Protein AF-A0A0S4LF51-F1 (afdb_monomer_lite)

InterPro domains:
  IPR009534 Protein of unknown function DUF1153 [PF06627] (9-62)
  IPR010921 Trp repressor/replication initiator [SSF48295] (10-63)
  IPR036388 Winged helix-like DNA-binding domain superfamily [G3DSA:1.10.10.10] (2-70)

Foldseek 3Di:
DDDPPPDPQPDDDPVNLVVLLVCCVVVVDHLVRVCVVNVHDSVVNVVSNVVVVVVVVVVVVVVVVVVVVVVVVVVVVVVCVVVVPPDD

Radius of gyration: 24.98 Å; chains: 1; bounding box: 64×22×77 Å

Structure (mmCIF, N/CA/C/O backbone):
data_AF-A0A0S4LF51-F1
#
_entry.id   AF-A0A0S4LF51-F1
#
loop_
_atom_site.group_PDB
_atom_site.id
_atom_site.type_symbol
_atom_site.label_atom_id
_atom_site.label_alt_id
_atom_site.label_comp_id
_atom_site.label_asym_id
_atom_site.label_entity_id
_atom_site.label_seq_id
_atom_site.pdbx_PDB_ins_code
_atom_site.Cartn_x
_atom_site.Cartn_y
_atom_site.Cartn_z
_atom_site.occupancy
_atom_site.B_iso_or_equiv
_atom_site.auth_seq_id
_atom_site.auth_comp_id
_atom_site.auth_asym_id
_atom_site.auth_atom_id
_atom_site.pdbx_PDB_model_num
ATOM 1 N N . MET A 1 1 ? -26.963 -7.581 32.977 1.00 35.78 1 MET A N 1
ATOM 2 C CA . MET A 1 1 ? -26.026 -8.546 32.372 1.00 35.78 1 MET A CA 1
ATOM 3 C C . MET A 1 1 ? -25.798 -8.100 30.942 1.00 35.78 1 MET A C 1
ATOM 5 O O . MET A 1 1 ? -26.722 -8.195 30.146 1.00 35.78 1 MET A O 1
ATOM 9 N N . ALA A 1 2 ? -24.655 -7.471 30.666 1.00 42.41 2 ALA A N 1
ATOM 10 C CA . ALA A 1 2 ? -24.315 -6.996 29.330 1.00 42.41 2 ALA A CA 1
ATOM 11 C C . ALA A 1 2 ? -23.934 -8.208 28.476 1.00 42.41 2 ALA A C 1
ATOM 13 O O . ALA A 1 2 ? -22.965 -8.898 28.779 1.00 42.41 2 ALA A O 1
ATOM 14 N N . SER A 1 3 ? -24.733 -8.504 27.456 1.00 44.00 3 SER A N 1
ATOM 15 C CA . SER A 1 3 ? -24.348 -9.442 26.412 1.00 44.00 3 SER A CA 1
ATOM 16 C C . SER A 1 3 ? -23.288 -8.759 25.557 1.00 44.00 3 SER A C 1
ATOM 18 O O . SER A 1 3 ? -23.608 -7.931 24.704 1.00 44.00 3 SER A O 1
ATOM 20 N N . GLU A 1 4 ? -22.031 -9.074 25.840 1.00 50.91 4 GLU A N 1
ATOM 21 C CA . GLU A 1 4 ? -20.883 -8.777 24.993 1.00 50.91 4 GLU A CA 1
ATOM 22 C C . GLU A 1 4 ? -21.052 -9.586 23.702 1.00 50.91 4 GLU A C 1
ATOM 24 O O . GLU A 1 4 ? -20.620 -10.731 23.577 1.00 50.91 4 GLU A O 1
ATOM 29 N N . ALA A 1 5 ? -21.814 -9.019 22.767 1.00 50.25 5 ALA A N 1
ATOM 30 C CA . ALA A 1 5 ? -21.845 -9.475 21.395 1.00 50.25 5 ALA A CA 1
ATOM 31 C C . ALA A 1 5 ? -20.470 -9.144 20.820 1.00 50.25 5 ALA A C 1
ATOM 33 O O . ALA A 1 5 ? -20.237 -8.035 20.355 1.00 50.25 5 ALA A O 1
ATOM 34 N N . ALA A 1 6 ? -19.532 -10.082 20.951 1.00 46.81 6 ALA A N 1
ATOM 35 C CA . ALA A 1 6 ? -18.274 -10.023 20.237 1.00 46.81 6 ALA A CA 1
ATOM 36 C C . ALA A 1 6 ? -18.618 -9.935 18.747 1.00 46.81 6 ALA A C 1
ATOM 38 O O . ALA A 1 6 ? -19.094 -10.910 18.156 1.00 46.81 6 ALA A O 1
ATOM 39 N N . ASP A 1 7 ? -18.459 -8.738 18.182 1.00 54.38 7 ASP A N 1
ATOM 40 C CA . ASP A 1 7 ? -18.655 -8.491 16.763 1.00 54.38 7 ASP A CA 1
ATOM 41 C C . ASP A 1 7 ? -17.881 -9.552 15.966 1.00 54.38 7 ASP A C 1
ATOM 43 O O . ASP A 1 7 ? -16.747 -9.897 16.327 1.00 54.38 7 ASP A O 1
ATOM 47 N N . PRO A 1 8 ? -18.476 -10.121 14.903 1.00 55.16 8 PRO A N 1
ATOM 48 C CA . PRO A 1 8 ? -17.803 -11.123 14.097 1.00 55.16 8 PRO A CA 1
ATOM 49 C C . PRO A 1 8 ? -16.494 -10.520 13.600 1.00 55.16 8 PRO A C 1
ATOM 51 O O . PRO A 1 8 ? -16.512 -9.522 12.885 1.00 55.16 8 PRO A O 1
ATOM 54 N N . ILE A 1 9 ? -15.365 -11.117 13.998 1.00 56.38 9 ILE A N 1
ATOM 55 C CA . ILE A 1 9 ? -14.027 -10.699 13.574 1.00 56.38 9 ILE A CA 1
ATOM 56 C C . ILE A 1 9 ? -14.032 -10.672 12.046 1.00 56.38 9 ILE A C 1
ATOM 58 O O . ILE A 1 9 ? -13.956 -11.717 11.390 1.00 56.38 9 ILE A O 1
ATOM 62 N N . GLU A 1 10 ? -14.172 -9.479 11.467 1.00 66.12 10 GLU A N 1
ATOM 63 C CA . GLU A 1 10 ? -14.172 -9.320 10.025 1.00 66.12 10 GLU A CA 1
ATOM 64 C C . GLU A 1 10 ? -12.799 -9.742 9.522 1.00 66.12 10 GLU A C 1
ATOM 66 O O . GLU A 1 10 ? -11.773 -9.106 9.767 1.00 66.12 10 GLU A O 1
ATOM 71 N N . ARG A 1 11 ? -12.762 -10.888 8.844 1.00 82.38 11 ARG A N 1
ATOM 72 C CA . ARG A 1 11 ? -11.505 -11.490 8.422 1.00 82.38 11 ARG A CA 1
ATOM 73 C C . ARG A 1 11 ? -10.863 -10.620 7.342 1.00 82.38 11 ARG A C 1
ATOM 75 O O . ARG A 1 11 ? -11.342 -10.550 6.209 1.00 82.38 11 ARG A O 1
ATOM 82 N N . TRP A 1 12 ? -9.737 -9.995 7.672 1.00 91.00 12 TRP A N 1
ATOM 83 C CA . TRP A 1 12 ? -8.962 -9.170 6.744 1.00 91.00 12 TRP A CA 1
ATOM 84 C C . TRP A 1 12 ? -8.162 -10.013 5.740 1.00 91.00 12 TRP A C 1
ATOM 86 O O . TRP A 1 12 ? -6.960 -10.271 5.879 1.00 91.00 12 TRP A O 1
ATOM 96 N N . THR A 1 13 ? -8.839 -10.442 4.674 1.00 92.06 13 THR A N 1
ATOM 97 C CA . THR A 1 13 ? -8.204 -11.095 3.518 1.00 92.06 13 THR A CA 1
ATOM 98 C C . THR A 1 13 ? -7.290 -10.125 2.763 1.00 92.06 13 THR A C 1
ATOM 100 O O . THR A 1 13 ? -7.392 -8.905 2.910 1.00 92.06 13 THR A O 1
ATOM 103 N N . ALA A 1 14 ? -6.363 -10.654 1.957 1.00 90.12 14 ALA A N 1
ATOM 104 C CA . ALA A 1 14 ? -5.462 -9.825 1.153 1.00 90.12 14 ALA A CA 1
ATOM 105 C C . ALA A 1 14 ? -6.242 -8.886 0.214 1.00 90.12 14 ALA A C 1
ATOM 107 O O . ALA A 1 14 ? -5.982 -7.687 0.192 1.00 90.12 14 ALA A O 1
ATOM 108 N N . THR A 1 15 ? -7.267 -9.404 -0.470 1.00 92.62 15 THR A N 1
ATOM 109 C CA . THR A 1 15 ? -8.127 -8.629 -1.377 1.00 92.62 15 THR A CA 1
ATOM 110 C C . THR A 1 15 ? -8.821 -7.468 -0.669 1.00 92.62 15 THR A C 1
ATOM 112 O O . THR A 1 15 ? -8.848 -6.354 -1.186 1.00 92.62 15 THR A O 1
ATOM 115 N N . ARG A 1 16 ? -9.340 -7.699 0.543 1.00 94.62 16 ARG A N 1
ATOM 116 C CA . ARG A 1 16 ? -10.029 -6.661 1.317 1.00 94.62 16 ARG A CA 1
ATOM 117 C C . ARG A 1 16 ? -9.073 -5.564 1.787 1.00 94.62 16 ARG A C 1
ATOM 119 O O . ARG A 1 16 ? -9.411 -4.386 1.713 1.00 94.62 16 ARG A O 1
ATOM 126 N N . ARG A 1 17 ? -7.866 -5.941 2.221 1.00 95.44 17 ARG A N 1
ATOM 127 C CA . ARG A 1 17 ? -6.810 -4.985 2.594 1.00 95.44 17 ARG A CA 1
ATOM 128 C C . ARG A 1 17 ? -6.391 -4.122 1.407 1.00 95.44 17 ARG A C 1
ATOM 130 O O . ARG A 1 17 ? -6.282 -2.913 1.557 1.00 95.44 17 ARG A O 1
ATOM 137 N N . VAL A 1 18 ? -6.230 -4.724 0.227 1.00 95.81 18 VAL A N 1
ATOM 138 C CA . VAL A 1 18 ? -5.928 -3.987 -1.011 1.00 95.81 18 VAL A CA 1
ATOM 139 C C . VAL A 1 18 ? -7.036 -2.990 -1.339 1.00 95.81 18 VAL A C 1
ATOM 141 O O . VAL A 1 18 ? -6.735 -1.826 -1.576 1.00 95.81 18 VAL A O 1
ATOM 144 N N . ALA A 1 19 ? -8.305 -3.409 -1.301 1.00 96.25 19 ALA A N 1
ATOM 145 C CA . ALA A 1 19 ? -9.432 -2.514 -1.565 1.00 96.25 19 ALA A CA 1
ATOM 146 C C . ALA A 1 19 ? -9.439 -1.302 -0.617 1.00 96.25 19 ALA A C 1
ATOM 148 O O . ALA A 1 19 ? -9.575 -0.170 -1.077 1.00 96.25 19 ALA A O 1
ATOM 149 N N . LEU A 1 20 ? -9.206 -1.528 0.682 1.00 96.50 20 LEU A N 1
ATOM 150 C CA . LEU A 1 20 ? -9.099 -0.444 1.659 1.00 96.50 20 LEU A CA 1
ATOM 151 C C . LEU A 1 20 ? -7.948 0.516 1.326 1.00 96.50 20 LEU A C 1
ATOM 153 O O . LEU A 1 20 ? -8.146 1.728 1.296 1.00 96.50 20 LEU A O 1
ATOM 157 N N . VAL A 1 21 ? -6.753 -0.018 1.055 1.00 97.06 21 VAL A N 1
ATOM 158 C CA . VAL A 1 21 ? -5.575 0.797 0.726 1.00 97.06 21 VAL A CA 1
ATOM 159 C C . VAL A 1 21 ? -5.796 1.612 -0.548 1.00 97.06 21 VAL A C 1
ATOM 161 O O . VAL A 1 21 ? -5.412 2.776 -0.598 1.00 97.06 21 VAL A O 1
ATOM 164 N N . VAL A 1 22 ? -6.463 1.054 -1.558 1.00 97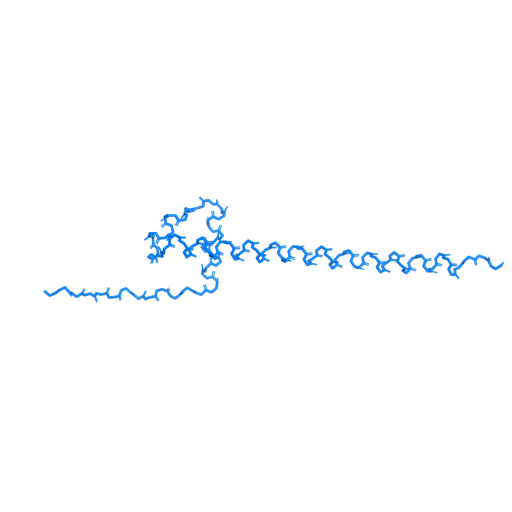.69 22 VAL A N 1
ATOM 165 C CA . VAL A 1 22 ? -6.800 1.789 -2.783 1.00 97.69 22 VAL A CA 1
ATOM 166 C C . VAL A 1 22 ? -7.742 2.960 -2.491 1.00 97.69 22 VAL A C 1
ATOM 168 O O . VAL A 1 22 ? -7.487 4.058 -2.980 1.00 97.69 22 VAL A O 1
ATOM 171 N N . SER A 1 23 ? -8.779 2.777 -1.669 1.00 97.31 23 SER A N 1
ATOM 172 C CA . SER A 1 23 ? -9.662 3.885 -1.269 1.00 97.31 23 SER A CA 1
ATOM 173 C C . SER A 1 23 ? -8.924 4.979 -0.488 1.00 97.31 23 SER A C 1
ATOM 175 O O . SER A 1 23 ? -9.187 6.160 -0.711 1.00 97.31 23 SER A O 1
ATOM 177 N N . LEU A 1 24 ? -7.950 4.614 0.359 1.00 97.25 24 LEU A N 1
ATOM 178 C CA . LEU A 1 24 ? -7.076 5.583 1.038 1.00 97.25 24 LEU A CA 1
ATOM 179 C C . LEU A 1 24 ? -6.238 6.393 0.039 1.00 97.25 24 LEU A C 1
ATOM 181 O O . L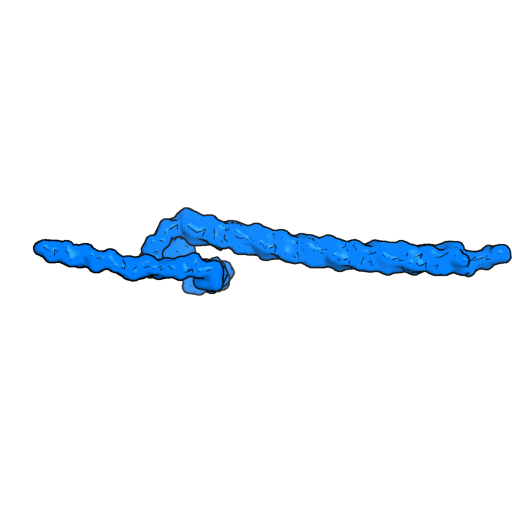EU A 1 24 ? -6.137 7.610 0.158 1.00 97.25 24 LEU A O 1
ATOM 185 N N . LEU A 1 25 ? -5.647 5.736 -0.965 1.00 95.94 25 LEU A N 1
ATOM 186 C CA . LEU A 1 25 ? -4.829 6.402 -1.987 1.00 95.94 25 LEU A CA 1
ATOM 187 C C . LEU A 1 25 ? -5.649 7.323 -2.898 1.00 95.94 25 LEU A C 1
ATOM 189 O O . LEU A 1 25 ? -5.134 8.338 -3.358 1.00 95.94 25 LEU A O 1
ATOM 193 N N . LYS A 1 26 ? -6.920 6.990 -3.141 1.00 97.00 26 LYS A N 1
ATOM 194 C CA . LYS A 1 26 ? -7.857 7.838 -3.891 1.00 97.00 26 LYS A CA 1
ATOM 195 C C . LYS A 1 26 ? -8.394 9.023 -3.081 1.00 97.00 26 LYS A C 1
ATOM 197 O O . LYS A 1 26 ? -9.049 9.885 -3.657 1.00 97.00 26 LYS A O 1
ATOM 202 N N . GLY A 1 27 ? -8.156 9.058 -1.768 1.00 96.44 27 GLY A N 1
ATOM 203 C CA . GLY A 1 27 ? -8.724 10.068 -0.873 1.00 96.44 27 GLY A CA 1
ATOM 204 C C . GLY A 1 27 ? -10.221 9.888 -0.597 1.00 96.44 27 GLY A C 1
ATOM 205 O O . GLY A 1 27 ? -10.860 10.812 -0.111 1.00 96.44 27 GLY A O 1
ATOM 206 N N . GLU A 1 28 ? -10.788 8.711 -0.888 1.00 97.25 28 GLU A N 1
ATOM 207 C CA . GLU A 1 28 ? -12.197 8.385 -0.602 1.00 97.25 28 GLU A CA 1
ATOM 208 C C . GLU A 1 28 ? -12.449 8.212 0.908 1.00 97.25 28 GLU A C 1
ATOM 210 O O . GLU A 1 28 ? -13.578 8.325 1.381 1.00 97.25 28 GLU A O 1
ATOM 215 N N . THR A 1 29 ? -11.399 7.902 1.671 1.00 95.44 29 THR A N 1
ATOM 216 C CA . THR A 1 29 ? -11.416 7.808 3.134 1.00 95.44 29 THR A CA 1
ATOM 217 C C . THR A 1 29 ? -10.030 8.140 3.683 1.00 95.44 29 THR A C 1
ATOM 219 O O . THR A 1 29 ? -9.031 7.992 2.977 1.00 95.44 29 THR A O 1
ATOM 222 N N . SER A 1 30 ? -9.950 8.584 4.936 1.00 96.75 30 SER A N 1
ATOM 223 C CA . SER A 1 30 ? -8.684 8.756 5.653 1.00 96.75 30 SER A CA 1
ATOM 224 C C . SER A 1 30 ? -8.323 7.531 6.502 1.00 96.75 30 SER A C 1
ATOM 226 O O . SER A 1 30 ? -9.163 6.691 6.827 1.00 96.75 30 SER A O 1
ATOM 228 N N . VAL A 1 31 ? -7.053 7.439 6.910 1.00 96.25 31 VAL A N 1
ATOM 229 C CA . VAL A 1 31 ? -6.554 6.352 7.773 1.00 96.25 31 VAL A CA 1
ATOM 230 C C . VAL A 1 31 ? -7.320 6.301 9.099 1.00 96.25 31 VAL A C 1
ATOM 232 O O . VAL A 1 31 ? -7.725 5.225 9.533 1.00 96.25 31 VAL A O 1
ATOM 235 N N . ALA A 1 32 ? -7.560 7.459 9.720 1.00 96.00 32 ALA A N 1
ATOM 236 C CA . ALA A 1 32 ? -8.268 7.553 10.994 1.00 96.00 32 ALA A CA 1
ATOM 237 C C . ALA A 1 32 ? -9.745 7.138 10.874 1.00 96.00 32 ALA A C 1
ATOM 239 O O . ALA A 1 32 ? -10.263 6.428 11.737 1.00 96.00 32 ALA A O 1
ATOM 240 N N . GLU A 1 33 ? -10.419 7.534 9.791 1.00 95.81 33 GLU A N 1
ATOM 241 C CA . GLU A 1 33 ? -11.804 7.131 9.525 1.00 95.81 33 GLU A CA 1
ATOM 242 C C . GLU A 1 33 ? -11.911 5.634 9.239 1.00 95.81 33 GLU A C 1
ATOM 244 O O . GLU A 1 33 ? -12.788 4.975 9.792 1.00 95.81 33 GLU A O 1
ATOM 249 N N . ALA A 1 34 ? -11.004 5.082 8.429 1.00 95.06 34 ALA A N 1
ATOM 250 C CA . ALA A 1 34 ? -10.935 3.653 8.150 1.00 95.06 34 ALA A CA 1
ATOM 251 C C . ALA A 1 34 ? -10.697 2.834 9.426 1.00 95.06 34 ALA A C 1
ATOM 253 O O . ALA A 1 34 ? -11.410 1.862 9.674 1.00 95.06 34 ALA A O 1
ATOM 254 N N . ALA A 1 35 ? -9.736 3.255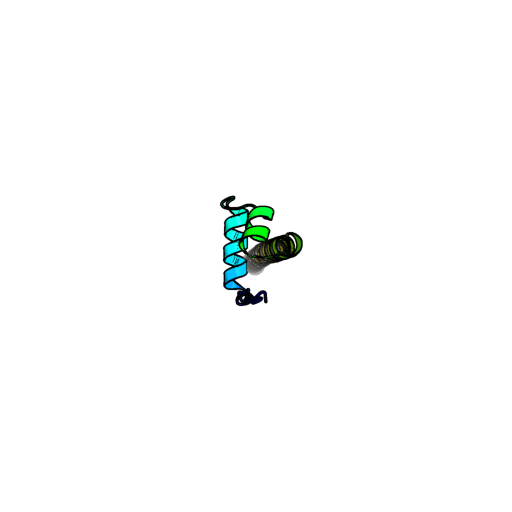 10.251 1.00 94.69 35 ALA A N 1
ATOM 255 C CA . ALA A 1 35 ? -9.426 2.623 11.528 1.00 94.69 35 ALA A CA 1
ATOM 256 C C . ALA A 1 35 ? -10.669 2.559 12.429 1.00 94.69 35 ALA A C 1
ATOM 258 O O . ALA A 1 35 ? -11.102 1.480 12.831 1.00 94.69 35 ALA A O 1
ATOM 259 N N . ARG A 1 36 ? -11.327 3.706 12.640 1.00 94.88 36 ARG A N 1
ATOM 260 C CA . ARG A 1 36 ? -12.548 3.788 13.451 1.00 94.88 36 ARG A CA 1
ATOM 261 C C . ARG A 1 36 ? -13.703 2.973 12.866 1.00 94.88 36 ARG A C 1
ATOM 263 O O . ARG A 1 36 ? -14.414 2.312 13.614 1.00 94.88 36 ARG A O 1
ATOM 270 N N . LYS A 1 37 ? -13.907 3.035 11.547 1.00 92.50 37 LYS A N 1
ATOM 271 C CA . LYS A 1 37 ? -15.035 2.394 10.856 1.00 92.50 37 LYS A CA 1
ATOM 272 C C . LYS A 1 37 ? -14.970 0.872 10.914 1.00 92.50 37 LYS A C 1
ATOM 274 O O . LYS A 1 37 ? -16.015 0.240 11.005 1.00 92.50 37 LYS A O 1
ATOM 279 N N . TYR A 1 38 ? -13.772 0.300 10.832 1.00 91.06 38 TYR A N 1
ATOM 280 C CA . TYR A 1 38 ? -13.594 -1.150 10.772 1.00 91.06 38 TYR A CA 1
ATOM 281 C C . TYR A 1 38 ? -12.976 -1.755 12.040 1.00 91.06 38 TYR A C 1
ATOM 283 O O . TYR A 1 38 ? -12.511 -2.893 12.000 1.00 91.06 38 TYR A O 1
ATOM 291 N N . GLY A 1 39 ? -12.933 -1.004 13.146 1.00 93.06 39 GLY A N 1
ATOM 292 C CA . GLY A 1 39 ? -12.377 -1.484 14.415 1.00 93.06 39 GLY A CA 1
ATOM 293 C C . GLY A 1 39 ? -10.888 -1.840 14.341 1.00 93.06 39 GLY A C 1
ATOM 294 O O . GLY A 1 39 ? -10.432 -2.720 15.063 1.00 93.06 39 GLY A O 1
ATOM 295 N N . LEU A 1 40 ? -10.141 -1.187 13.450 1.00 93.19 40 LEU A N 1
ATOM 296 C CA . LEU A 1 40 ? -8.701 -1.367 13.287 1.00 93.19 40 LEU A CA 1
ATOM 297 C C . LEU A 1 40 ? -7.934 -0.282 14.032 1.00 93.19 40 LEU A C 1
ATOM 299 O O . LEU A 1 40 ? -8.431 0.825 14.248 1.00 93.19 40 LEU A O 1
ATOM 303 N N . THR A 1 41 ? -6.674 -0.557 14.346 1.00 95.56 41 THR A N 1
ATOM 304 C CA . THR A 1 41 ? -5.759 0.504 14.761 1.00 95.56 41 THR A CA 1
ATOM 305 C C . THR A 1 41 ? -5.268 1.304 13.553 1.00 95.56 41 THR A C 1
ATOM 307 O O . THR A 1 41 ? -5.127 0.786 12.443 1.00 95.56 41 THR A O 1
ATOM 310 N N . VAL A 1 42 ? -4.955 2.583 13.774 1.00 96.50 42 VAL A N 1
ATOM 311 C CA . VAL A 1 42 ? -4.312 3.443 12.763 1.00 96.50 42 VAL A CA 1
ATOM 312 C C . VAL A 1 42 ? -3.025 2.789 12.244 1.00 96.50 42 VAL A C 1
ATOM 314 O O . VAL A 1 42 ? -2.828 2.702 11.035 1.00 96.50 42 VAL A O 1
ATOM 317 N N . ALA A 1 43 ? -2.217 2.231 13.150 1.00 96.69 43 ALA A N 1
ATOM 318 C CA . ALA A 1 43 ? -0.961 1.563 12.826 1.00 96.69 43 ALA A CA 1
ATOM 319 C C . ALA A 1 43 ? -1.141 0.338 11.908 1.00 96.69 43 ALA A C 1
ATOM 321 O O . ALA A 1 43 ? -0.330 0.119 11.012 1.00 96.69 43 ALA A O 1
ATOM 322 N N . GLU A 1 44 ? -2.200 -0.460 12.083 1.00 95.44 44 GLU A N 1
ATOM 323 C CA . GLU A 1 44 ? -2.476 -1.595 11.190 1.00 95.44 44 GLU A CA 1
ATOM 324 C C . GLU A 1 44 ? -2.800 -1.142 9.765 1.00 95.44 44 GLU A C 1
ATOM 326 O O . GLU A 1 44 ? -2.299 -1.722 8.796 1.00 95.44 44 GLU A O 1
ATOM 331 N N . VAL A 1 45 ? -3.611 -0.092 9.634 1.00 96.38 45 VAL A N 1
ATOM 332 C CA . VAL A 1 45 ? -3.988 0.472 8.335 1.00 96.38 45 VAL A CA 1
ATOM 333 C C . VAL A 1 45 ? -2.769 1.091 7.642 1.00 96.38 45 VAL A C 1
ATOM 335 O O . VAL A 1 45 ? -2.555 0.861 6.447 1.00 96.38 45 VAL A O 1
ATOM 338 N N . GLU A 1 46 ? -1.932 1.819 8.384 1.00 97.06 46 GLU A N 1
ATOM 339 C CA . GLU A 1 46 ? -0.665 2.363 7.880 1.00 97.06 46 GLU A CA 1
ATOM 340 C C . GLU A 1 46 ? 0.291 1.257 7.433 1.00 97.06 46 GLU A C 1
ATOM 342 O O . GLU A 1 46 ? 0.786 1.298 6.307 1.00 97.06 46 GLU A O 1
ATOM 347 N N . ALA A 1 47 ? 0.463 0.208 8.240 1.00 97.25 47 ALA A N 1
ATOM 348 C CA . ALA A 1 47 ? 1.328 -0.916 7.899 1.00 97.25 47 ALA A CA 1
ATOM 349 C C . ALA A 1 47 ? 0.887 -1.630 6.608 1.00 97.25 47 ALA A C 1
ATOM 351 O O . ALA A 1 47 ? 1.721 -2.129 5.846 1.00 97.25 47 ALA A O 1
ATOM 352 N N . TRP A 1 48 ? -0.418 -1.710 6.327 1.00 97.00 48 TRP A N 1
ATOM 353 C CA . TRP A 1 48 ? -0.904 -2.258 5.055 1.00 97.00 48 TRP A CA 1
ATOM 354 C C . TRP A 1 48 ? -0.635 -1.324 3.883 1.00 97.00 48 TRP A C 1
ATOM 356 O O . TRP A 1 48 ? -0.231 -1.798 2.819 1.00 97.00 48 TRP A O 1
ATOM 366 N N . ARG A 1 49 ? -0.824 -0.016 4.076 1.00 96.94 49 ARG A N 1
ATOM 367 C CA . ARG A 1 49 ? -0.514 0.996 3.064 1.00 96.94 49 ARG A CA 1
ATOM 368 C C . ARG A 1 49 ? 0.968 0.964 2.691 1.00 96.94 49 ARG A C 1
ATOM 370 O O . ARG A 1 49 ? 1.285 0.924 1.507 1.00 96.94 49 ARG A O 1
ATOM 377 N N . GLU A 1 50 ? 1.865 0.913 3.670 1.00 97.50 50 GLU A N 1
ATOM 378 C CA . GLU A 1 50 ? 3.312 0.829 3.438 1.00 97.50 50 GLU A CA 1
ATOM 379 C C . GLU A 1 50 ? 3.704 -0.441 2.680 1.00 97.50 50 GLU A C 1
ATOM 381 O O . GLU A 1 50 ? 4.392 -0.370 1.661 1.00 97.50 50 GLU A O 1
ATOM 386 N N . LYS A 1 51 ? 3.209 -1.609 3.114 1.00 96.81 51 LYS A N 1
ATOM 387 C CA . LYS A 1 51 ? 3.469 -2.885 2.423 1.00 96.81 51 LYS A CA 1
ATOM 388 C C . LYS A 1 51 ? 2.969 -2.875 0.982 1.00 96.81 51 LYS A C 1
ATOM 390 O O . LYS A 1 51 ? 3.636 -3.418 0.103 1.00 96.81 51 LYS A O 1
ATOM 395 N N . PHE A 1 52 ? 1.809 -2.270 0.736 1.00 96.56 52 PHE A N 1
ATOM 396 C CA . PHE A 1 52 ? 1.261 -2.128 -0.609 1.00 96.56 52 PHE A CA 1
ATOM 397 C C . PHE A 1 52 ? 2.152 -1.247 -1.490 1.00 96.56 52 PHE A C 1
ATOM 399 O O . PHE A 1 52 ? 2.483 -1.647 -2.604 1.00 96.56 52 PHE A O 1
ATOM 406 N N . LEU A 1 53 ? 2.578 -0.082 -0.988 1.00 96.31 53 LEU A N 1
ATOM 407 C CA . LEU A 1 53 ? 3.448 0.837 -1.726 1.00 96.31 53 LEU A CA 1
ATOM 408 C C . LEU A 1 53 ? 4.805 0.202 -2.040 1.00 96.31 53 LEU A C 1
ATOM 410 O O . LEU A 1 53 ? 5.241 0.254 -3.187 1.00 96.31 53 LEU A O 1
ATOM 414 N N . LEU A 1 54 ? 5.418 -0.477 -1.068 1.00 96.31 54 LEU A N 1
ATOM 415 C CA . LEU A 1 54 ? 6.671 -1.202 -1.274 1.00 96.31 54 LEU A CA 1
ATOM 416 C C . LEU A 1 54 ? 6.518 -2.314 -2.327 1.00 96.31 54 LEU A C 1
ATOM 418 O O . LEU A 1 54 ? 7.384 -2.500 -3.181 1.00 96.31 54 LEU A O 1
ATOM 422 N N . GLY A 1 55 ? 5.405 -3.053 -2.290 1.00 94.94 55 GLY A N 1
ATOM 423 C CA . GLY A 1 55 ? 5.089 -4.071 -3.293 1.00 94.94 55 GLY A CA 1
ATOM 424 C C . GLY A 1 55 ? 4.926 -3.482 -4.696 1.00 94.94 55 GLY A C 1
ATOM 425 O O . GLY A 1 55 ? 5.488 -4.014 -5.654 1.00 94.94 55 GLY A O 1
ATOM 426 N N . ALA A 1 56 ? 4.209 -2.362 -4.814 1.00 94.06 56 ALA A N 1
ATOM 427 C CA . ALA A 1 56 ? 4.021 -1.651 -6.076 1.00 94.06 56 ALA A CA 1
ATOM 428 C C . ALA A 1 56 ? 5.348 -1.104 -6.629 1.00 94.06 56 ALA A C 1
ATOM 430 O O . ALA A 1 56 ? 5.647 -1.283 -7.809 1.00 94.06 56 ALA A O 1
ATOM 431 N N . GLU A 1 57 ? 6.179 -0.501 -5.778 1.00 94.69 57 GLU A N 1
ATOM 432 C CA . GLU A 1 57 ? 7.504 0.011 -6.136 1.00 94.69 57 GLU A CA 1
ATOM 433 C C . GLU A 1 57 ? 8.426 -1.106 -6.644 1.00 94.69 57 GLU A C 1
ATOM 435 O O . GLU A 1 57 ? 9.067 -0.965 -7.688 1.00 94.69 57 GLU A O 1
ATOM 440 N N . ASN A 1 58 ? 8.454 -2.246 -5.950 1.00 94.00 58 ASN A N 1
ATOM 441 C CA . ASN A 1 58 ? 9.242 -3.402 -6.369 1.00 94.00 58 ASN A CA 1
ATOM 442 C C . ASN A 1 58 ? 8.757 -3.975 -7.704 1.00 94.00 58 ASN A C 1
ATOM 444 O O . ASN A 1 58 ? 9.582 -4.281 -8.562 1.00 94.00 58 ASN A O 1
ATOM 448 N N . ALA A 1 59 ? 7.442 -4.072 -7.915 1.00 92.19 59 ALA A N 1
ATOM 449 C CA . ALA A 1 59 ? 6.884 -4.538 -9.182 1.00 92.19 59 ALA A CA 1
ATOM 450 C C . ALA A 1 59 ? 7.274 -3.621 -10.357 1.00 92.19 59 ALA A C 1
ATOM 452 O O . ALA A 1 59 ? 7.653 -4.109 -11.423 1.00 92.19 59 ALA A O 1
ATOM 453 N N . LEU A 1 60 ? 7.249 -2.298 -10.152 1.00 90.31 60 LEU A N 1
ATOM 454 C CA . LEU A 1 60 ? 7.682 -1.325 -11.159 1.00 90.31 60 LEU A CA 1
ATOM 455 C C . LEU A 1 60 ? 9.186 -1.424 -11.445 1.00 90.31 60 LEU A C 1
ATOM 457 O O . LEU A 1 60 ? 9.591 -1.404 -12.606 1.00 90.31 60 LEU A O 1
ATOM 461 N N . ARG A 1 61 ? 10.020 -1.580 -10.410 1.00 88.25 61 ARG A N 1
ATOM 462 C CA . ARG A 1 61 ? 11.474 -1.740 -10.571 1.00 88.25 61 ARG A CA 1
ATOM 463 C C . ARG A 1 61 ? 11.854 -3.010 -11.321 1.00 88.25 61 ARG A C 1
ATOM 465 O O . ARG A 1 61 ? 12.732 -2.951 -12.175 1.00 88.25 61 ARG A O 1
ATOM 472 N N . THR A 1 62 ? 11.239 -4.144 -10.991 1.00 85.25 62 THR A N 1
ATOM 473 C CA . THR A 1 62 ? 11.518 -5.415 -11.673 1.00 85.25 62 THR A CA 1
ATOM 474 C C . THR A 1 62 ? 11.183 -5.306 -13.153 1.00 85.25 62 THR A C 1
ATOM 476 O O . THR A 1 62 ? 12.032 -5.604 -13.985 1.00 85.25 62 THR A O 1
ATOM 479 N N . ARG A 1 63 ? 10.011 -4.750 -13.485 1.00 82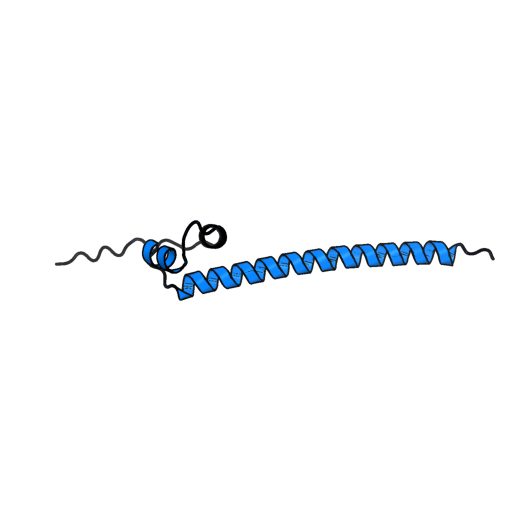.50 63 ARG A N 1
ATOM 480 C CA . ARG A 1 63 ? 9.613 -4.540 -14.878 1.00 82.50 63 ARG A CA 1
ATOM 481 C C . ARG A 1 63 ? 10.626 -3.689 -15.658 1.00 82.50 63 ARG A C 1
ATOM 483 O O . ARG A 1 63 ? 10.957 -4.038 -16.785 1.00 82.50 63 ARG A O 1
ATOM 490 N N . LEU A 1 64 ? 11.124 -2.599 -15.069 1.00 78.88 64 LEU A N 1
ATOM 491 C CA . LEU A 1 64 ? 12.132 -1.747 -15.715 1.00 78.88 64 LEU A CA 1
ATOM 492 C C . LEU A 1 64 ? 13.446 -2.500 -15.968 1.00 78.88 64 LEU A C 1
ATOM 494 O O . LEU A 1 64 ? 14.004 -2.408 -17.056 1.00 78.88 64 LEU A O 1
ATOM 498 N N . LYS A 1 65 ? 13.912 -3.287 -14.990 1.00 82.44 65 LYS A N 1
ATOM 499 C CA . LYS A 1 65 ? 15.128 -4.102 -15.136 1.00 82.44 65 LYS A CA 1
ATOM 500 C C . LYS A 1 65 ? 14.995 -5.148 -16.240 1.00 82.44 65 LYS A C 1
ATOM 502 O O . LYS A 1 65 ? 15.945 -5.342 -16.993 1.00 82.44 65 LYS A O 1
ATOM 507 N N . ASP A 1 66 ? 13.837 -5.795 -16.345 1.00 83.06 66 ASP A N 1
ATOM 508 C CA . ASP A 1 66 ? 13.575 -6.783 -17.393 1.00 83.06 66 ASP A CA 1
ATOM 509 C C . ASP A 1 66 ? 13.569 -6.124 -18.784 1.00 83.06 66 ASP A C 1
ATOM 511 O O . ASP A 1 66 ? 14.180 -6.638 -19.721 1.00 83.06 66 ASP A O 1
ATOM 515 N N . GLU A 1 67 ? 12.939 -4.950 -18.920 1.00 80.88 67 GLU A N 1
ATOM 516 C CA . GLU A 1 67 ? 12.940 -4.177 -20.170 1.00 80.88 67 GLU A CA 1
ATOM 517 C C . GLU A 1 67 ? 14.358 -3.741 -20.581 1.00 80.88 67 GLU A C 1
ATOM 519 O O . GLU A 1 67 ? 14.701 -3.808 -21.764 1.00 80.88 67 GLU A O 1
ATOM 524 N N . ASP A 1 68 ? 15.197 -3.328 -19.630 1.00 85.19 68 ASP A N 1
ATOM 525 C CA . ASP A 1 68 ? 16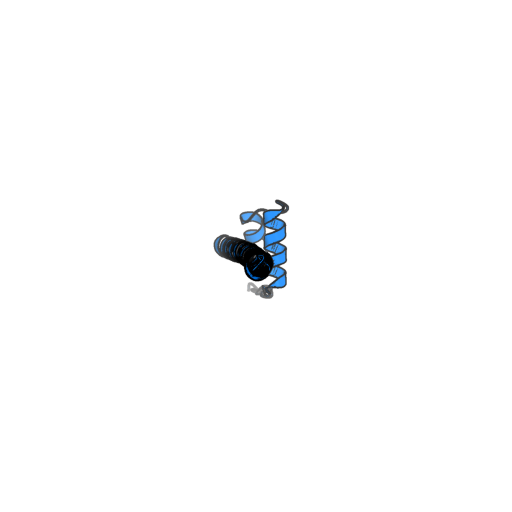.582 -2.933 -19.904 1.00 85.19 68 ASP A CA 1
ATOM 526 C C . ASP A 1 68 ? 17.469 -4.133 -20.265 1.00 85.19 68 ASP A C 1
ATOM 528 O O . ASP A 1 68 ? 18.227 -4.060 -21.232 1.00 85.19 68 ASP A O 1
ATOM 532 N N . ALA A 1 69 ? 17.303 -5.277 -19.594 1.00 86.06 69 ALA A N 1
ATOM 533 C CA . ALA A 1 69 ? 18.011 -6.509 -19.943 1.00 86.06 69 ALA A CA 1
ATOM 534 C C . ALA A 1 69 ? 17.689 -6.974 -21.377 1.00 86.06 69 ALA A C 1
ATOM 536 O O . ALA A 1 69 ? 18.587 -7.355 -22.133 1.00 86.06 69 ALA A O 1
ATOM 537 N N . VAL A 1 70 ? 16.419 -6.882 -21.790 1.00 83.88 70 VAL A N 1
ATOM 538 C CA . VAL A 1 70 ? 15.998 -7.204 -23.163 1.00 83.88 70 VAL A CA 1
ATOM 539 C C . VAL A 1 70 ? 16.641 -6.255 -24.178 1.00 83.88 70 VAL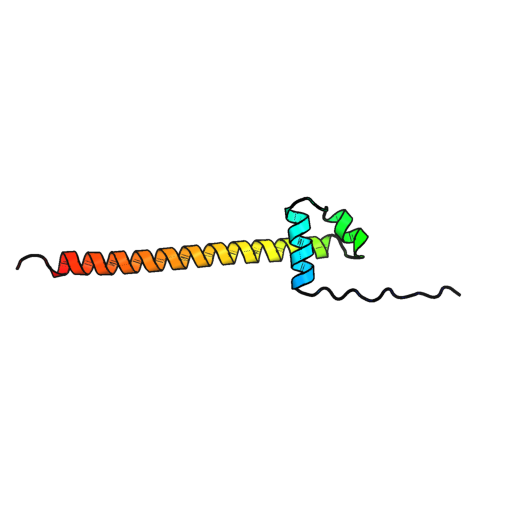 A C 1
ATOM 541 O O . VAL A 1 70 ? 17.108 -6.705 -25.230 1.00 83.88 70 VAL A O 1
ATOM 544 N N . LYS A 1 71 ? 16.703 -4.951 -23.882 1.00 86.94 71 LYS A N 1
ATOM 545 C CA . LYS A 1 71 ? 17.375 -3.973 -24.755 1.00 86.94 71 LYS A CA 1
ATOM 546 C C . LYS A 1 71 ? 18.870 -4.262 -24.868 1.00 86.94 71 LYS A C 1
ATOM 548 O O . LYS A 1 71 ? 19.398 -4.267 -25.979 1.00 86.94 71 LYS A O 1
ATOM 553 N N . ASP A 1 72 ? 19.544 -4.554 -23.761 1.00 88.69 72 ASP A N 1
ATOM 554 C CA . ASP A 1 72 ? 20.980 -4.846 -23.749 1.00 88.69 72 ASP A CA 1
ATOM 555 C C . ASP A 1 72 ? 21.322 -6.091 -24.578 1.00 88.69 72 ASP A C 1
ATOM 557 O O . ASP A 1 72 ? 22.287 -6.086 -25.353 1.00 88.69 72 ASP A O 1
ATOM 561 N N . GLU A 1 73 ? 20.499 -7.141 -24.504 1.00 89.31 73 GLU A N 1
ATOM 562 C CA . GLU A 1 73 ? 20.650 -8.314 -25.367 1.00 89.31 73 GLU A CA 1
ATOM 563 C C . GLU A 1 73 ? 20.471 -7.982 -26.852 1.00 89.31 73 GLU A C 1
ATOM 565 O O . GLU A 1 73 ? 21.238 -8.465 -27.695 1.00 89.31 73 GLU A O 1
ATOM 570 N N . GLN A 1 74 ? 19.484 -7.149 -27.196 1.00 88.56 74 GLN A N 1
ATOM 571 C CA . GLN A 1 74 ? 19.271 -6.702 -28.573 1.00 88.56 74 GLN A CA 1
ATOM 572 C C . GLN A 1 74 ? 20.466 -5.890 -29.080 1.00 88.56 74 GLN A C 1
ATOM 574 O O . GLN A 1 74 ? 20.969 -6.158 -30.174 1.00 88.56 74 GLN A O 1
ATOM 579 N N . ILE A 1 75 ? 20.981 -4.960 -28.270 1.00 89.44 75 ILE A N 1
ATOM 580 C CA . ILE A 1 75 ? 22.172 -4.167 -28.592 1.00 89.44 75 ILE A CA 1
ATOM 581 C C . ILE A 1 75 ? 23.380 -5.083 -28.799 1.00 89.44 75 ILE A C 1
ATOM 583 O O . ILE A 1 75 ? 24.121 -4.912 -29.770 1.00 89.44 75 ILE A O 1
ATOM 587 N N . LYS A 1 76 ? 23.577 -6.087 -27.937 1.00 90.50 76 LYS A N 1
ATOM 588 C CA . LYS A 1 76 ? 24.673 -7.057 -28.065 1.00 90.50 76 LYS A CA 1
ATOM 589 C C . LYS A 1 76 ? 24.577 -7.854 -29.369 1.00 90.50 76 LYS A C 1
ATOM 591 O O . LYS A 1 76 ? 25.575 -7.958 -30.083 1.00 90.50 76 LYS A O 1
ATOM 596 N N . LYS A 1 77 ? 23.388 -8.363 -29.717 1.00 87.75 77 LYS A N 1
ATOM 597 C CA . LYS A 1 77 ? 23.147 -9.085 -30.982 1.00 87.75 77 LYS A CA 1
ATOM 598 C C . LYS A 1 77 ? 23.397 -8.197 -32.202 1.00 87.75 77 LYS A C 1
ATOM 600 O O . LYS A 1 77 ? 24.056 -8.627 -33.148 1.00 87.75 77 LYS A O 1
ATOM 605 N N . LEU A 1 78 ? 22.920 -6.952 -32.175 1.00 85.62 78 LEU A N 1
ATOM 606 C CA . LEU A 1 78 ? 23.132 -5.990 -33.259 1.00 85.62 78 LEU A CA 1
ATOM 607 C C . LEU A 1 78 ? 24.618 -5.653 -33.431 1.00 85.62 78 LEU A C 1
ATOM 609 O O . LEU A 1 78 ? 25.127 -5.715 -34.549 1.00 85.62 78 LEU A O 1
ATOM 613 N N . LYS A 1 79 ? 25.339 -5.385 -32.335 1.00 84.62 79 LYS A N 1
ATOM 614 C CA . LYS A 1 79 ? 26.790 -5.136 -32.360 1.00 84.62 79 LYS A CA 1
ATOM 615 C C . LYS A 1 79 ? 27.568 -6.329 -32.917 1.00 84.62 79 LYS A C 1
ATOM 617 O O . LYS A 1 79 ? 28.444 -6.128 -33.751 1.00 84.62 79 LYS A O 1
ATOM 622 N N . GLN A 1 80 ? 27.230 -7.558 -32.516 1.00 85.12 80 GLN A N 1
ATOM 623 C CA . GLN A 1 80 ? 27.854 -8.768 -33.066 1.00 85.12 80 GLN A CA 1
ATOM 624 C C . GLN A 1 80 ? 27.595 -8.930 -34.564 1.00 85.12 80 GLN A C 1
ATOM 626 O O . GLN A 1 80 ? 28.501 -9.315 -35.292 1.00 85.12 80 GLN A O 1
ATOM 631 N N . LYS A 1 81 ? 26.389 -8.608 -35.042 1.00 81.75 81 LYS A N 1
ATOM 632 C CA . LYS A 1 81 ? 26.060 -8.688 -36.469 1.00 81.75 81 LYS A CA 1
ATOM 633 C C . LYS A 1 81 ? 26.827 -7.653 -37.296 1.00 81.75 81 LYS A C 1
ATOM 635 O O . LYS A 1 81 ? 27.323 -7.993 -38.366 1.00 81.75 81 LYS A O 1
ATOM 640 N N . ILE A 1 82 ? 26.940 -6.423 -36.792 1.00 81.75 82 ILE A N 1
ATOM 641 C CA . ILE A 1 82 ? 27.673 -5.329 -37.447 1.00 81.75 82 ILE A CA 1
ATOM 642 C C . ILE A 1 82 ? 29.177 -5.625 -37.469 1.00 81.75 82 ILE A C 1
ATOM 644 O O . ILE A 1 82 ? 29.797 -5.555 -38.523 1.00 81.75 82 ILE A O 1
ATOM 648 N N . TRP A 1 83 ? 29.757 -6.008 -36.330 1.00 74.00 83 TRP A N 1
ATOM 649 C CA . TRP A 1 83 ? 31.192 -6.282 -36.220 1.00 74.00 83 TRP A CA 1
ATOM 650 C C . TRP A 1 83 ? 31.599 -7.610 -36.879 1.00 74.00 83 TRP A C 1
ATOM 652 O O . TRP A 1 83 ? 32.654 -7.701 -37.495 1.00 74.00 83 TRP A O 1
ATOM 662 N N . GLY A 1 84 ? 30.749 -8.637 -36.802 1.00 66.56 84 GLY A N 1
ATOM 663 C CA . GLY A 1 84 ? 30.979 -9.948 -37.418 1.00 66.56 84 GLY A CA 1
ATOM 664 C C . GLY A 1 84 ? 30.742 -9.998 -38.931 1.00 66.56 84 GLY A C 1
ATOM 665 O O . GLY A 1 84 ? 31.121 -10.984 -39.556 1.00 66.56 84 GLY A O 1
ATOM 666 N N . SER A 1 85 ? 30.139 -8.955 -39.518 1.00 66.38 85 SER A N 1
ATOM 667 C CA . SER A 1 85 ? 29.944 -8.815 -40.973 1.00 66.38 85 SER A CA 1
ATOM 668 C C . SER A 1 85 ? 30.853 -7.752 -41.605 1.00 66.38 85 SER A C 1
ATOM 670 O O . SER A 1 85 ? 30.634 -7.382 -42.757 1.00 66.38 85 SER A O 1
ATOM 672 N N . GLY A 1 86 ? 31.849 -7.233 -40.874 1.00 57.84 86 GLY A N 1
ATOM 673 C CA . GLY A 1 86 ? 32.846 -6.318 -41.439 1.00 57.84 86 GLY A CA 1
ATOM 674 C C . GLY A 1 86 ? 33.630 -6.987 -42.581 1.00 57.84 86 GLY A C 1
ATOM 675 O O . GLY A 1 86 ? 33.919 -8.183 -42.477 1.00 57.84 86 GLY A O 1
ATOM 676 N N . PRO A 1 87 ? 33.940 -6.270 -43.680 1.00 60.09 87 PRO A N 1
ATOM 677 C CA . PRO A 1 87 ? 34.596 -6.863 -44.843 1.00 60.09 87 PRO A CA 1
ATOM 678 C C . PRO A 1 87 ? 35.976 -7.411 -44.456 1.00 60.09 87 PRO A C 1
ATOM 680 O O . PRO A 1 87 ? 36.736 -6.733 -43.764 1.00 60.09 87 PRO A O 1
ATOM 683 N N . ARG A 1 88 ? 36.250 -8.655 -44.874 1.00 57.75 88 ARG A N 1
ATOM 684 C CA . ARG A 1 88 ? 37.587 -9.262 -44.809 1.00 57.75 88 ARG A CA 1
ATOM 685 C C . ARG A 1 88 ? 38.570 -8.506 -45.690 1.00 57.75 88 ARG A C 1
ATOM 687 O O . ARG A 1 88 ? 38.137 -8.066 -46.779 1.00 57.75 88 ARG A O 1
#

pLDDT: mean 85.35, std 15.53, range [35.78, 97.69]

Sequence (88 aa):
MASEAADPIERWTATRRVALVVSLLKGETSVAEAARKYGLTVAEVEAWREKFLLGAENALRTRLKDEDAVKDEQIKKLKQKIWGSGPR

Organism: NCBI:txid1742972

Secondary structure (DSSP, 8-state):
-------------HHHHHHHHHHHHTTSS-HHHHHHHTT--HHHHHHHHHHHHHHHHHHHHHHHHHHHHHHHHHHHHHHHHHHHTS--